Protein AF-A0A6I6K4R1-F1 (afdb_monomer_lite)

Structure (mmCIF, N/CA/C/O backbone):
data_AF-A0A6I6K4R1-F1
#
_entry.id   AF-A0A6I6K4R1-F1
#
loop_
_atom_site.group_PDB
_atom_site.id
_atom_site.type_symbol
_atom_site.label_atom_id
_atom_site.label_alt_id
_atom_site.label_comp_id
_atom_site.label_asym_id
_atom_site.label_entity_id
_atom_site.label_seq_id
_atom_site.pdbx_PDB_ins_code
_atom_site.Cartn_x
_atom_site.Cartn_y
_atom_site.Cartn_z
_atom_site.occupancy
_atom_site.B_iso_or_equiv
_atom_site.auth_seq_id
_atom_site.auth_comp_id
_atom_site.auth_asym_id
_atom_site.auth_atom_id
_atom_site.pdbx_PDB_model_num
ATOM 1 N N . MET A 1 1 ? -4.767 -10.828 -29.148 1.00 62.94 1 MET A N 1
ATOM 2 C CA . MET A 1 1 ? -3.406 -10.256 -29.154 1.00 62.94 1 MET A CA 1
ATOM 3 C C . MET A 1 1 ? -2.466 -11.361 -28.725 1.00 62.94 1 MET A C 1
ATOM 5 O O . MET A 1 1 ? -2.730 -11.983 -27.705 1.00 62.94 1 MET A O 1
ATOM 9 N N . ASP A 1 2 ? -1.471 -11.678 -29.542 1.00 90.56 2 ASP A N 1
ATOM 10 C CA . ASP A 1 2 ? -0.490 -12.714 -29.225 1.00 90.56 2 ASP A CA 1
ATOM 11 C C . ASP A 1 2 ? 0.454 -12.228 -28.106 1.00 90.56 2 ASP A C 1
ATOM 13 O O . ASP A 1 2 ? 0.899 -11.079 -28.110 1.00 90.56 2 ASP A O 1
ATOM 17 N N . ILE A 1 3 ? 0.727 -13.091 -27.125 1.00 91.31 3 ILE A N 1
ATOM 18 C CA . ILE A 1 3 ? 1.548 -12.757 -25.952 1.00 91.31 3 ILE A CA 1
ATOM 19 C C . ILE A 1 3 ? 2.982 -12.423 -26.376 1.00 91.31 3 ILE A C 1
ATOM 21 O O . ILE A 1 3 ? 3.599 -11.542 -25.778 1.00 91.31 3 ILE A O 1
ATOM 25 N N . GLN A 1 4 ? 3.513 -13.076 -27.414 1.00 92.00 4 GLN A N 1
ATOM 26 C CA . GLN A 1 4 ? 4.860 -12.767 -27.908 1.00 92.00 4 GLN A CA 1
ATOM 27 C C . GLN A 1 4 ? 4.904 -11.372 -28.531 1.00 92.00 4 GLN A C 1
ATOM 29 O O . GLN A 1 4 ? 5.804 -10.586 -28.239 1.00 92.00 4 GLN A O 1
ATOM 34 N N . THR A 1 5 ? 3.872 -11.030 -29.303 1.00 93.88 5 THR A N 1
ATOM 35 C CA . THR A 1 5 ? 3.691 -9.683 -29.852 1.00 93.88 5 THR A CA 1
ATOM 36 C C . THR A 1 5 ? 3.619 -8.621 -28.747 1.00 93.88 5 THR A C 1
ATOM 38 O O . THR A 1 5 ? 4.280 -7.589 -28.847 1.00 93.88 5 THR A O 1
ATOM 41 N N . LEU A 1 6 ? 2.886 -8.880 -27.657 1.00 93.06 6 LEU A N 1
ATOM 42 C CA . LEU A 1 6 ? 2.813 -7.962 -26.513 1.00 93.06 6 LEU A CA 1
ATOM 43 C C . LEU A 1 6 ? 4.179 -7.762 -25.836 1.00 93.06 6 LEU A C 1
ATOM 45 O O . LEU A 1 6 ? 4.535 -6.638 -25.491 1.00 93.06 6 LEU A O 1
ATOM 49 N N . LYS A 1 7 ? 4.957 -8.835 -25.649 1.00 91.75 7 LYS A N 1
ATOM 50 C CA . LYS A 1 7 ? 6.297 -8.743 -25.048 1.00 91.75 7 LYS A CA 1
ATOM 51 C C . LYS A 1 7 ? 7.228 -7.851 -25.870 1.00 91.75 7 LYS A C 1
ATOM 53 O O . LYS A 1 7 ? 7.924 -7.017 -25.297 1.00 91.75 7 LYS A O 1
ATOM 58 N N . LEU A 1 8 ? 7.215 -8.000 -27.195 1.00 94.62 8 LEU A N 1
ATOM 59 C CA . LEU A 1 8 ? 8.038 -7.192 -28.098 1.00 94.62 8 LEU A CA 1
ATOM 60 C C . LEU A 1 8 ? 7.652 -5.707 -28.058 1.00 94.62 8 LEU A C 1
ATOM 62 O O . LEU A 1 8 ? 8.531 -4.857 -27.924 1.00 94.62 8 LEU A O 1
ATOM 66 N N . ASP A 1 9 ? 6.353 -5.401 -28.093 1.00 93.94 9 ASP A N 1
ATOM 67 C CA . ASP A 1 9 ? 5.846 -4.025 -27.999 1.00 93.94 9 ASP A CA 1
ATOM 68 C C . ASP A 1 9 ? 6.237 -3.350 -26.670 1.00 93.94 9 ASP A C 1
ATOM 70 O O . ASP A 1 9 ? 6.640 -2.185 -26.644 1.00 93.94 9 ASP A O 1
ATOM 74 N N . LEU A 1 10 ? 6.193 -4.086 -25.554 1.00 93.38 10 LEU A N 1
ATOM 75 C CA . LEU A 1 10 ? 6.628 -3.571 -24.253 1.00 93.38 10 LEU A CA 1
ATOM 76 C C . LEU A 1 10 ? 8.130 -3.265 -24.223 1.00 93.38 10 LEU A C 1
ATOM 78 O O . LEU A 1 10 ? 8.516 -2.194 -23.752 1.00 93.38 10 LEU A O 1
ATOM 82 N N . VAL A 1 11 ? 8.973 -4.155 -24.758 1.00 93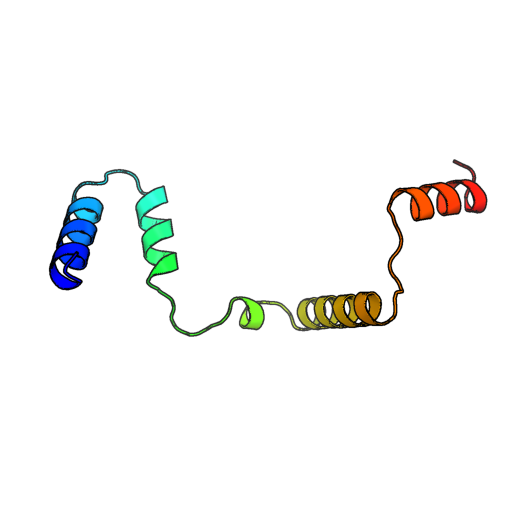.75 11 VAL A N 1
ATOM 83 C CA . VAL A 1 11 ? 10.424 -3.917 -24.860 1.00 93.75 11 VAL A CA 1
ATOM 84 C C . VAL A 1 11 ? 10.707 -2.676 -25.706 1.00 93.75 11 VAL A C 1
ATOM 86 O O . VAL A 1 11 ? 11.474 -1.809 -25.290 1.00 93.75 11 VAL A O 1
ATOM 89 N N . GLU A 1 12 ? 10.050 -2.539 -26.858 1.00 95.00 12 GLU A N 1
ATOM 90 C CA . GLU A 1 12 ? 10.222 -1.381 -27.736 1.00 95.00 12 GLU A CA 1
ATOM 91 C C . GLU A 1 12 ? 9.837 -0.066 -27.037 1.00 95.00 12 GLU A C 1
ATOM 93 O O . GLU A 1 12 ? 10.564 0.928 -27.121 1.00 95.00 12 GLU A O 1
ATOM 98 N N . LYS A 1 13 ? 8.726 -0.055 -26.293 1.00 94.25 13 LYS A N 1
ATOM 99 C CA . LYS A 1 13 ? 8.287 1.110 -25.508 1.00 94.25 13 LYS A CA 1
ATOM 100 C C . LYS A 1 13 ? 9.267 1.473 -24.394 1.00 94.25 13 LYS A C 1
ATOM 102 O O . LYS A 1 13 ? 9.502 2.661 -24.166 1.00 94.25 13 LYS A O 1
ATOM 107 N N . ILE A 1 14 ? 9.849 0.477 -23.724 1.00 94.50 14 ILE A N 1
ATOM 108 C CA . ILE A 1 14 ? 10.863 0.675 -22.679 1.00 94.50 14 ILE A CA 1
ATOM 109 C C . ILE A 1 14 ? 12.141 1.280 -23.274 1.00 94.50 14 ILE A C 1
ATOM 111 O O . ILE A 1 14 ? 12.675 2.240 -22.727 1.00 94.50 14 ILE A O 1
ATOM 115 N N . LEU A 1 15 ? 12.601 0.786 -24.425 1.00 93.19 15 LEU A N 1
ATOM 116 C CA . LEU A 1 15 ? 13.809 1.302 -25.080 1.00 93.19 15 LEU A CA 1
ATOM 117 C C . LEU A 1 15 ? 13.650 2.742 -25.590 1.00 93.19 15 LEU A C 1
ATOM 119 O O . LEU A 1 15 ? 14.627 3.482 -25.659 1.00 93.19 15 LEU A O 1
ATOM 123 N N . LYS A 1 16 ? 12.429 3.152 -25.950 1.00 95.50 16 LYS A N 1
ATOM 124 C CA . LYS A 1 16 ? 12.141 4.497 -26.474 1.00 95.50 16 LYS A CA 1
ATOM 125 C C . LYS A 1 16 ? 11.856 5.548 -25.398 1.00 95.50 16 LYS A C 1
ATOM 127 O O . LYS A 1 16 ? 11.782 6.733 -25.727 1.00 95.50 16 LYS A O 1
ATOM 132 N N . THR A 1 17 ? 11.628 5.164 -24.140 1.00 92.44 17 THR A N 1
ATOM 133 C CA . THR A 1 17 ? 11.304 6.141 -23.092 1.00 92.44 17 THR A CA 1
ATOM 134 C C . THR A 1 17 ? 12.558 6.789 -22.512 1.00 92.44 17 THR A C 1
ATOM 136 O O . THR A 1 17 ? 13.477 6.120 -22.059 1.00 92.44 17 THR A O 1
ATOM 139 N N . ASN A 1 18 ? 12.545 8.119 -22.430 1.00 93.44 18 ASN A N 1
ATOM 140 C CA . ASN A 1 18 ? 13.598 8.908 -21.783 1.00 93.44 18 ASN A CA 1
ATOM 141 C C . ASN A 1 18 ? 13.221 9.340 -20.357 1.00 93.44 18 ASN A C 1
ATOM 143 O O . ASN A 1 18 ? 13.866 10.221 -19.799 1.00 93.44 18 ASN A O 1
ATOM 147 N N . LYS A 1 19 ? 12.138 8.797 -19.780 1.00 94.38 19 LYS A N 1
ATOM 148 C CA . LYS A 1 19 ? 11.642 9.163 -18.442 1.00 94.38 19 LYS A CA 1
ATOM 149 C C . LYS A 1 19 ? 12.198 8.200 -17.385 1.00 94.38 19 LYS A C 1
ATOM 151 O O . LYS A 1 19 ? 11.654 7.099 -17.259 1.00 94.38 19 LYS A O 1
ATOM 156 N N . PRO A 1 20 ? 13.189 8.599 -16.563 1.00 90.81 20 PRO A N 1
ATOM 157 C CA . PRO A 1 20 ? 13.792 7.697 -15.580 1.00 90.81 20 PRO A CA 1
ATOM 158 C C . PRO A 1 20 ? 12.788 7.210 -14.529 1.00 90.81 20 PRO A C 1
ATOM 160 O O . PRO A 1 20 ? 12.793 6.044 -14.154 1.00 90.81 20 PRO A O 1
ATOM 163 N N . SER A 1 21 ? 11.853 8.071 -14.113 1.00 91.88 21 SER A N 1
ATOM 164 C CA . SER A 1 21 ? 10.809 7.724 -13.138 1.00 91.88 21 SER A CA 1
ATOM 165 C C . SER A 1 21 ? 9.846 6.636 -13.623 1.00 91.88 21 SER A C 1
ATOM 167 O O . SER A 1 21 ? 9.330 5.872 -12.811 1.00 91.88 21 SER A O 1
ATOM 169 N N . LEU A 1 22 ? 9.603 6.543 -14.934 1.00 90.69 22 LEU A N 1
ATOM 170 C CA . LEU A 1 22 ? 8.793 5.474 -15.519 1.00 90.69 22 LEU A CA 1
ATOM 171 C C . LEU A 1 22 ? 9.575 4.157 -15.552 1.00 90.69 22 LEU A C 1
ATOM 173 O O . LEU A 1 22 ? 9.021 3.120 -15.202 1.00 90.69 22 LEU A O 1
ATOM 177 N N . LEU A 1 23 ? 10.858 4.210 -15.918 1.00 91.75 23 LEU A N 1
ATOM 178 C CA . LEU A 1 23 ? 11.736 3.039 -15.941 1.00 91.75 23 LEU A CA 1
ATOM 179 C C . LEU A 1 23 ? 11.899 2.418 -14.548 1.00 91.75 23 LEU A C 1
ATOM 181 O O . LEU A 1 23 ? 11.783 1.206 -14.419 1.00 91.75 23 LEU A O 1
ATOM 185 N N . ILE A 1 24 ? 12.065 3.239 -13.505 1.00 88.94 24 ILE A N 1
ATOM 186 C CA . ILE A 1 24 ? 12.143 2.771 -12.110 1.00 88.94 24 ILE A CA 1
ATOM 187 C C . ILE A 1 24 ? 10.857 2.044 -11.699 1.00 88.94 24 ILE A C 1
ATOM 189 O O . ILE A 1 24 ? 10.910 0.963 -11.126 1.00 88.94 24 ILE A O 1
ATOM 193 N N . LYS A 1 25 ? 9.685 2.600 -12.032 1.00 86.31 25 LYS A N 1
ATOM 194 C CA . LYS A 1 25 ? 8.398 1.956 -11.727 1.00 86.31 25 LYS A CA 1
ATOM 195 C C . LYS A 1 25 ? 8.237 0.621 -12.449 1.00 86.31 25 LYS A C 1
ATOM 197 O O . LYS A 1 25 ? 7.792 -0.339 -11.836 1.00 86.31 25 LYS A O 1
ATOM 202 N N . ILE A 1 26 ? 8.599 0.558 -13.732 1.00 88.81 26 ILE A N 1
ATOM 203 C CA . ILE A 1 26 ? 8.550 -0.684 -14.517 1.00 88.81 26 ILE A CA 1
ATOM 204 C C . ILE A 1 26 ? 9.508 -1.723 -13.931 1.00 88.81 26 ILE A C 1
ATOM 206 O O . ILE A 1 26 ? 9.122 -2.877 -13.794 1.00 88.81 26 ILE A O 1
ATOM 210 N N . ASN A 1 27 ? 10.716 -1.310 -13.539 1.00 84.62 27 ASN A N 1
ATOM 211 C CA . ASN A 1 27 ? 11.671 -2.183 -12.870 1.00 84.62 27 ASN A CA 1
ATOM 212 C C . ASN A 1 27 ? 11.062 -2.772 -11.596 1.00 84.62 27 ASN A C 1
ATOM 214 O O . ASN A 1 27 ? 10.984 -3.981 -11.487 1.00 84.62 27 ASN A O 1
ATOM 218 N N . ASN A 1 28 ? 10.512 -1.950 -10.703 1.00 82.81 28 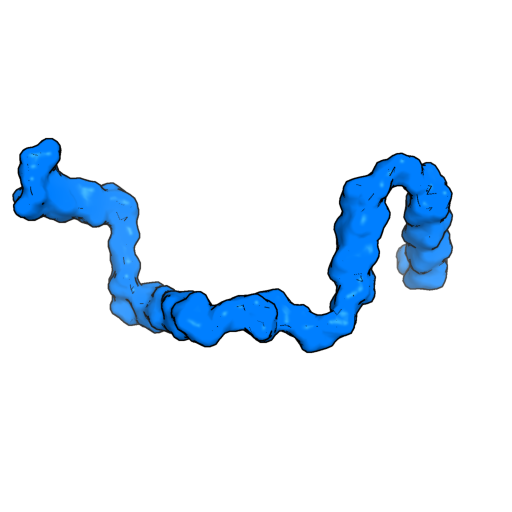ASN A N 1
ATOM 219 C CA . ASN A 1 28 ? 9.906 -2.435 -9.457 1.00 82.81 28 ASN A CA 1
ATOM 220 C C . ASN A 1 28 ? 8.714 -3.381 -9.687 1.00 82.81 28 ASN A C 1
ATOM 222 O O . ASN A 1 28 ? 8.508 -4.299 -8.906 1.00 82.81 28 ASN A O 1
ATOM 226 N N . LEU A 1 29 ? 7.941 -3.180 -10.760 1.00 82.25 29 LEU A N 1
ATOM 227 C CA . LEU 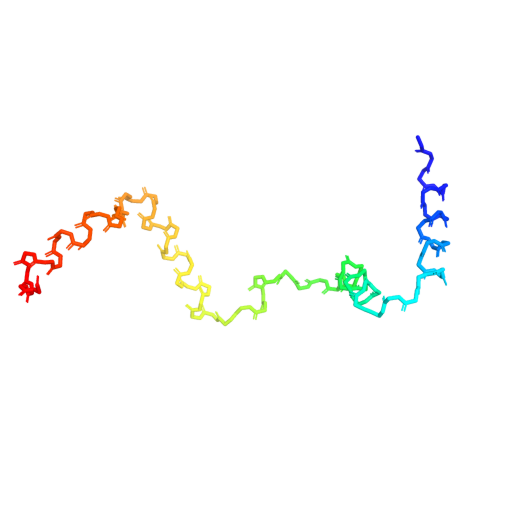A 1 29 ? 6.832 -4.072 -11.124 1.00 82.25 29 LEU A CA 1
ATOM 228 C C . LEU A 1 29 ? 7.300 -5.441 -11.642 1.00 82.25 29 LEU A C 1
ATOM 230 O O . LEU A 1 29 ? 6.550 -6.406 -11.546 1.00 82.25 29 LEU A O 1
ATOM 234 N N . ILE A 1 30 ? 8.491 -5.513 -12.245 1.00 80.25 30 ILE A N 1
ATOM 235 C CA . ILE A 1 30 ? 9.055 -6.741 -12.833 1.00 80.25 30 ILE A CA 1
ATOM 236 C C . ILE A 1 30 ? 10.017 -7.432 -11.856 1.00 80.25 30 ILE A C 1
ATOM 238 O O . ILE A 1 30 ? 10.123 -8.655 -11.863 1.00 80.25 30 ILE A O 1
ATOM 242 N N . SER A 1 31 ? 10.699 -6.665 -11.004 1.00 70.56 31 SER A N 1
ATOM 243 C CA . SER A 1 31 ? 11.639 -7.106 -9.969 1.00 70.56 31 SER A CA 1
ATOM 244 C C . SER A 1 31 ? 10.941 -7.709 -8.749 1.00 70.56 31 SER A C 1
ATOM 246 O O . SER A 1 31 ? 11.439 -7.565 -7.640 1.00 70.56 31 SER A O 1
ATOM 248 N N . THR A 1 32 ? 9.817 -8.404 -8.932 1.00 60.25 32 THR A N 1
ATOM 249 C CA . THR A 1 32 ? 9.221 -9.256 -7.898 1.00 60.25 32 THR A CA 1
ATOM 250 C C . THR A 1 32 ? 10.128 -10.468 -7.654 1.00 60.25 32 THR A C 1
ATOM 252 O O . THR A 1 32 ? 9.791 -11.597 -8.010 1.00 60.25 32 THR A O 1
ATOM 255 N N . GLU A 1 33 ? 11.312 -10.241 -7.090 1.00 54.22 33 GLU A N 1
ATOM 256 C CA . GLU A 1 33 ? 11.935 -11.219 -6.213 1.00 54.22 33 GLU A CA 1
ATOM 257 C C . GLU A 1 33 ? 11.109 -11.219 -4.921 1.00 54.22 33 GLU A C 1
ATOM 259 O O . GLU A 1 33 ? 11.275 -10.369 -4.063 1.00 54.22 33 GLU A O 1
ATOM 264 N N . ASN A 1 34 ? 10.132 -12.129 -4.905 1.00 54.56 34 ASN A N 1
ATOM 265 C CA . ASN A 1 34 ? 9.635 -12.955 -3.799 1.00 54.56 34 ASN A CA 1
ATOM 266 C C . ASN A 1 34 ? 9.283 -12.407 -2.411 1.00 54.56 34 ASN A C 1
ATOM 268 O O . ASN A 1 34 ? 8.749 -13.214 -1.656 1.00 54.56 34 ASN A O 1
ATOM 272 N N . ASP A 1 35 ? 9.468 -11.139 -2.077 1.00 54.66 35 ASP A N 1
ATOM 273 C CA . ASP A 1 35 ? 8.999 -10.644 -0.782 1.00 54.66 35 ASP A CA 1
ATOM 274 C C . ASP A 1 35 ? 7.689 -9.884 -1.012 1.00 54.66 35 ASP A C 1
ATOM 276 O O . ASP A 1 35 ? 7.625 -8.862 -1.706 1.00 54.66 35 ASP A O 1
ATOM 280 N N . ASP 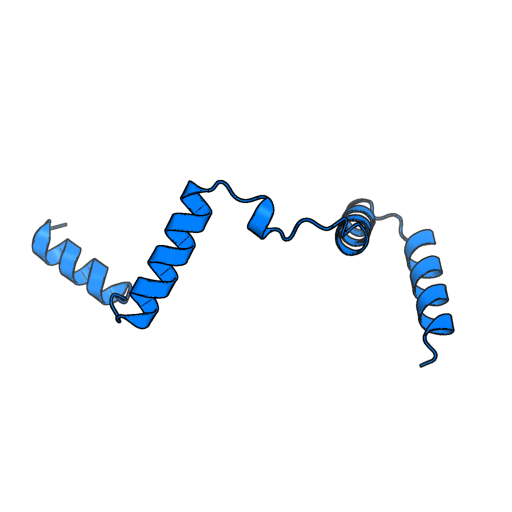A 1 36 ? 6.589 -10.469 -0.531 1.00 66.31 36 ASP A N 1
ATOM 281 C CA . ASP A 1 36 ? 5.323 -9.755 -0.425 1.00 66.31 36 ASP A CA 1
ATOM 282 C C . ASP A 1 36 ? 5.620 -8.488 0.390 1.00 66.31 36 ASP A C 1
ATOM 284 O O . ASP A 1 36 ? 6.354 -8.547 1.372 1.00 66.31 36 ASP A O 1
ATOM 288 N N . TRP A 1 37 ? 5.071 -7.328 0.023 1.00 78.50 37 TRP A N 1
ATOM 289 C CA . TRP A 1 37 ? 5.278 -6.087 0.797 1.00 78.50 37 TRP A CA 1
ATOM 290 C C . TRP A 1 37 ? 4.896 -6.276 2.277 1.00 78.50 37 TRP A C 1
ATOM 292 O O . TRP A 1 37 ? 5.326 -5.508 3.131 1.00 78.50 37 TRP A O 1
ATOM 302 N N . TRP A 1 38 ? 4.070 -7.289 2.562 1.00 81.62 38 TRP A N 1
ATOM 303 C CA . TRP A 1 38 ? 3.769 -7.802 3.890 1.00 81.62 38 TRP A CA 1
ATOM 304 C C . TRP A 1 38 ? 5.019 -8.209 4.688 1.00 81.62 38 TRP A C 1
ATOM 306 O O . TRP A 1 38 ? 5.140 -7.835 5.854 1.00 81.62 38 TRP A O 1
ATOM 316 N N . ASP A 1 39 ? 5.959 -8.915 4.061 1.00 79.12 39 ASP A N 1
ATOM 317 C CA . ASP A 1 39 ? 7.191 -9.414 4.677 1.00 79.12 39 ASP A CA 1
ATOM 318 C C . ASP A 1 39 ? 8.202 -8.284 4.961 1.00 79.12 39 ASP A C 1
ATOM 320 O O . ASP A 1 39 ? 9.032 -8.405 5.863 1.00 79.12 39 ASP A O 1
ATOM 324 N N . ASP A 1 40 ? 8.067 -7.143 4.274 1.00 81.94 40 ASP A N 1
ATOM 325 C CA . ASP A 1 40 ? 8.878 -5.933 4.476 1.00 81.94 40 ASP A CA 1
ATOM 326 C C . ASP A 1 40 ? 8.402 -5.052 5.651 1.00 81.94 40 ASP A C 1
ATOM 328 O O . ASP A 1 40 ? 9.059 -4.069 6.019 1.00 81.94 40 ASP A O 1
ATOM 332 N N . ILE A 1 41 ? 7.245 -5.356 6.247 1.00 88.31 41 ILE A N 1
ATOM 333 C CA . ILE A 1 41 ? 6.661 -4.549 7.324 1.00 88.31 41 ILE A CA 1
ATOM 334 C C . ILE A 1 41 ? 7.189 -5.000 8.696 1.00 88.31 41 ILE A C 1
ATOM 336 O O . ILE A 1 41 ? 7.187 -6.199 8.978 1.00 88.31 41 ILE A O 1
ATOM 340 N N . PRO A 1 42 ? 7.553 -4.067 9.608 1.00 92.44 42 PRO A N 1
ATOM 341 C CA . PRO A 1 42 ? 7.910 -4.410 10.983 1.00 92.44 42 PRO A CA 1
ATOM 342 C C . PRO A 1 42 ? 6.830 -5.260 11.681 1.00 92.44 42 PRO A C 1
ATOM 344 O O . PRO A 1 42 ? 5.644 -4.952 11.542 1.00 92.44 42 PRO A O 1
ATOM 347 N N . PRO A 1 43 ? 7.196 -6.269 12.498 1.00 91.56 43 PRO A N 1
ATOM 348 C CA . PRO A 1 43 ? 6.226 -7.159 13.147 1.00 91.56 43 PRO A CA 1
ATOM 349 C C . PRO A 1 43 ? 5.133 -6.431 13.944 1.00 91.56 43 PRO A C 1
ATOM 351 O O . PRO A 1 43 ? 3.973 -6.822 13.909 1.00 91.56 43 PRO A O 1
ATOM 354 N N . GLU A 1 44 ? 5.487 -5.328 14.600 1.00 95.19 44 GLU A N 1
ATOM 355 C CA . GLU A 1 44 ? 4.564 -4.460 15.346 1.00 95.19 44 GLU A CA 1
ATOM 356 C C . GLU A 1 44 ? 3.471 -3.829 14.464 1.00 95.19 44 GLU A C 1
ATOM 358 O O . GLU A 1 44 ? 2.324 -3.673 14.881 1.00 95.19 44 GLU A O 1
ATOM 363 N N . VAL A 1 45 ? 3.801 -3.499 13.215 1.00 94.94 45 VAL A N 1
ATOM 364 C CA . VAL A 1 45 ? 2.846 -2.938 12.257 1.00 94.94 45 VAL A CA 1
ATOM 365 C C . VAL A 1 45 ? 1.971 -4.051 11.674 1.00 94.94 45 VAL A C 1
ATOM 367 O O . VAL A 1 45 ? 0.770 -3.844 11.513 1.00 94.94 45 VAL A O 1
ATOM 370 N N . GLN A 1 46 ? 2.527 -5.242 11.423 1.00 94.75 46 GLN A N 1
ATOM 371 C CA . GLN A 1 46 ? 1.730 -6.414 11.034 1.00 94.75 46 GLN A CA 1
ATOM 372 C C . GLN A 1 46 ? 0.703 -6.775 12.120 1.00 94.75 46 GLN A C 1
ATOM 374 O O . GLN A 1 46 ? -0.469 -6.993 11.812 1.00 94.75 46 GLN A O 1
ATOM 379 N N . GLU A 1 47 ? 1.121 -6.780 13.391 1.00 96.44 47 GLU A N 1
ATOM 380 C CA . GLU A 1 47 ? 0.250 -7.036 14.543 1.00 96.44 47 GLU A CA 1
ATOM 381 C C . GLU A 1 47 ? -0.881 -6.004 14.631 1.00 96.44 47 GLU A C 1
ATOM 383 O O . GLU A 1 47 ? -2.047 -6.383 14.725 1.00 96.44 47 GLU A O 1
ATOM 388 N N . SER A 1 48 ? -0.563 -4.713 14.489 1.00 95.88 48 SER A N 1
ATOM 389 C CA . SER A 1 48 ? -1.565 -3.641 14.489 1.00 95.88 48 SER A CA 1
ATOM 390 C C . SER A 1 48 ? -2.583 -3.772 13.346 1.00 95.88 48 SER A C 1
ATOM 392 O O . SER A 1 48 ? -3.776 -3.526 13.540 1.00 95.88 48 SER A O 1
ATOM 394 N N . ILE A 1 49 ? -2.149 -4.201 12.156 1.00 94.44 49 ILE A N 1
ATOM 395 C CA . ILE A 1 49 ? -3.055 -4.457 11.026 1.00 94.44 49 ILE A CA 1
ATOM 396 C C . ILE A 1 49 ? -3.988 -5.636 11.335 1.00 94.44 49 ILE A C 1
ATOM 398 O O . ILE A 1 49 ? -5.194 -5.537 11.097 1.00 94.44 49 ILE A O 1
ATOM 402 N N . LEU A 1 50 ? -3.455 -6.738 11.875 1.00 96.06 50 LEU A N 1
ATOM 403 C CA . LEU A 1 50 ? -4.248 -7.915 12.247 1.00 96.06 50 LEU A CA 1
ATOM 404 C C . LEU A 1 50 ? -5.259 -7.597 13.358 1.00 96.06 50 LEU A C 1
ATOM 406 O O . LEU A 1 50 ? -6.411 -8.025 13.267 1.00 96.06 50 LEU A O 1
ATOM 410 N N . GLU A 1 51 ? -4.868 -6.805 14.358 1.00 96.44 51 GLU A N 1
ATOM 411 C CA . GLU A 1 51 ? -5.772 -6.300 15.397 1.00 96.44 51 GLU A CA 1
ATOM 412 C C . GLU A 1 51 ? -6.912 -5.482 14.778 1.00 96.44 51 GLU A C 1
ATOM 414 O O . GLU A 1 51 ? -8.085 -5.762 15.030 1.00 96.44 51 GLU A O 1
ATOM 419 N N . GLY A 1 52 ? -6.592 -4.553 13.870 1.00 95.00 52 GLY A N 1
ATOM 420 C CA . GLY A 1 52 ? -7.593 -3.766 13.151 1.00 95.00 52 GLY A CA 1
ATOM 421 C C . GLY A 1 52 ? -8.576 -4.625 12.346 1.00 95.00 52 GLY A C 1
ATOM 422 O O . GLY A 1 52 ? -9.771 -4.327 12.296 1.00 95.00 52 GLY A O 1
ATOM 423 N N . MET A 1 53 ? -8.116 -5.728 11.746 1.00 95.44 53 MET A N 1
ATOM 424 C CA . MET A 1 53 ? -9.000 -6.674 11.055 1.00 95.44 53 MET A CA 1
ATOM 425 C C . MET A 1 53 ? -9.971 -7.377 12.013 1.00 95.44 53 MET A C 1
ATOM 427 O O . MET A 1 53 ? -11.146 -7.547 11.673 1.00 95.44 53 MET A O 1
ATOM 431 N N . GLU A 1 54 ? -9.512 -7.784 13.196 1.00 96.94 54 GLU A N 1
ATOM 432 C CA . GLU A 1 54 ? -10.370 -8.382 14.226 1.00 96.94 54 GLU A CA 1
ATOM 433 C C . GLU A 1 54 ? -11.344 -7.363 14.833 1.00 96.94 54 GLU A C 1
ATOM 435 O O . GLU A 1 54 ? -12.512 -7.683 15.078 1.00 96.94 54 GLU A O 1
ATOM 440 N N . ASP A 1 55 ? -10.927 -6.110 14.997 1.00 96.00 55 ASP A N 1
ATOM 441 C CA . ASP A 1 55 ? -11.801 -5.022 15.436 1.00 96.00 55 ASP A CA 1
ATOM 442 C C . ASP A 1 55 ? -12.924 -4.754 14.425 1.00 96.00 55 ASP A C 1
ATOM 444 O O . ASP A 1 55 ? -14.087 -4.617 14.812 1.00 96.00 55 ASP A O 1
ATOM 448 N N . ILE A 1 56 ? -12.628 -4.801 13.121 1.00 94.12 56 ILE A N 1
ATOM 449 C CA . ILE A 1 56 ? -13.650 -4.710 12.068 1.00 94.12 56 ILE A CA 1
ATOM 450 C C . ILE A 1 56 ? -14.628 -5.887 12.148 1.00 94.12 56 ILE A C 1
ATOM 452 O O . ILE A 1 56 ? -15.842 -5.674 12.126 1.00 94.12 56 ILE A O 1
ATOM 456 N N . LYS A 1 57 ? -14.130 -7.125 12.273 1.00 94.62 57 LYS A N 1
ATOM 457 C CA . LYS A 1 57 ? -14.986 -8.324 12.376 1.00 94.62 57 LYS A CA 1
ATOM 458 C C . LYS A 1 57 ? -15.873 -8.306 13.617 1.00 94.62 57 LYS A C 1
ATOM 460 O O . LYS A 1 57 ? -17.021 -8.738 13.556 1.00 94.62 57 LYS A O 1
ATOM 465 N N . SER A 1 58 ? -15.345 -7.816 14.735 1.00 95.50 58 SER A N 1
ATOM 466 C CA . SER A 1 58 ? -16.066 -7.716 16.006 1.00 95.50 58 SER A CA 1
ATOM 467 C C . SER A 1 58 ? -16.946 -6.465 16.113 1.00 95.50 58 SER A C 1
ATOM 469 O O . SER A 1 58 ? -17.628 -6.284 17.121 1.00 95.50 58 SER A O 1
ATOM 471 N N . GLY A 1 59 ? -16.977 -5.619 15.077 1.00 93.31 59 GLY A N 1
ATOM 472 C CA . GLY A 1 59 ? -17.800 -4.412 15.034 1.00 93.31 59 GLY A CA 1
ATOM 473 C C . GLY A 1 59 ? -17.291 -3.277 15.924 1.00 93.31 59 GLY A C 1
ATOM 474 O O . GLY A 1 59 ? -18.022 -2.314 16.149 1.00 93.31 59 GLY A O 1
ATOM 475 N N . LYS A 1 60 ? -16.045 -3.349 16.407 1.00 92.38 60 LYS A N 1
ATOM 476 C CA . LYS A 1 60 ? -15.358 -2.293 17.168 1.00 92.38 60 LYS A CA 1
ATOM 477 C C . LYS A 1 60 ? -14.862 -1.176 16.248 1.00 92.38 60 LYS A C 1
ATOM 479 O O . LYS A 1 60 ? -13.712 -0.750 16.288 1.00 92.38 60 LYS A O 1
ATOM 484 N N . VAL A 1 61 ? -15.749 -0.705 15.387 1.00 91.75 61 VAL A N 1
ATOM 485 C CA . VAL A 1 61 ? -15.483 0.376 14.446 1.00 91.75 61 VAL A CA 1
ATOM 486 C C . VAL A 1 61 ? -16.346 1.561 14.822 1.00 91.75 61 VAL A C 1
ATOM 488 O O . VAL A 1 61 ? -17.528 1.426 15.136 1.00 91.75 61 VAL A O 1
ATOM 491 N N . PHE A 1 62 ? -15.758 2.746 14.769 1.00 91.88 62 PHE A N 1
ATOM 492 C CA . PHE A 1 62 ? -16.458 3.980 15.075 1.00 91.88 62 PHE A CA 1
ATOM 493 C C . PHE A 1 62 ? -16.356 4.909 13.878 1.00 91.88 62 PHE A C 1
ATOM 495 O O . PHE A 1 62 ? -15.294 5.051 13.270 1.00 91.88 62 PHE A O 1
ATOM 502 N N . SER A 1 63 ? -17.467 5.556 13.529 1.00 93.38 63 SER A N 1
ATOM 503 C CA . SER A 1 63 ? -17.409 6.629 12.547 1.00 93.38 63 SER A CA 1
ATOM 504 C C . SER A 1 63 ? -16.619 7.802 13.125 1.00 93.38 63 SER A C 1
ATOM 506 O O . SER A 1 63 ? -16.612 8.043 14.336 1.00 93.38 63 SER A O 1
ATOM 508 N N . HIS A 1 64 ? -15.985 8.568 12.241 1.00 91.31 64 HIS A N 1
ATOM 509 C CA . HIS A 1 64 ? -15.302 9.798 12.626 1.00 91.31 64 HIS A CA 1
ATOM 510 C C . HIS A 1 64 ? -16.227 10.737 13.416 1.00 91.31 64 HIS A C 1
ATOM 512 O O . HIS A 1 64 ? -15.836 11.271 14.449 1.00 91.31 64 HIS A O 1
ATOM 518 N N . GLU A 1 65 ? -17.477 10.883 12.971 1.00 94.12 65 GLU A N 1
ATOM 519 C CA . GLU A 1 65 ? -18.480 11.709 13.644 1.00 94.12 65 GLU A CA 1
ATOM 520 C C . GLU A 1 65 ? -18.762 11.231 15.076 1.00 94.12 65 GLU A C 1
ATOM 522 O O . GLU A 1 65 ? -18.768 12.047 15.999 1.00 94.12 65 GLU A O 1
ATOM 527 N N . ASN A 1 66 ? -18.923 9.918 15.281 1.00 92.19 66 ASN A N 1
ATOM 528 C CA . ASN A 1 66 ? -19.179 9.346 16.603 1.00 92.19 66 ASN A CA 1
ATOM 529 C C . ASN A 1 66 ? -18.021 9.638 17.565 1.00 92.19 66 ASN A C 1
ATOM 531 O O . ASN A 1 66 ? -18.256 10.115 18.674 1.00 92.19 66 ASN A O 1
ATOM 535 N N . ILE A 1 67 ? -16.778 9.429 17.116 1.00 93.38 67 ILE A N 1
ATOM 536 C CA . ILE A 1 67 ? -15.579 9.687 17.926 1.00 93.38 67 ILE A CA 1
ATOM 537 C C . ILE A 1 67 ? -15.439 11.170 18.271 1.00 93.38 67 ILE A C 1
ATOM 539 O O . ILE A 1 67 ? -15.148 11.513 19.415 1.00 93.38 67 ILE A O 1
ATOM 543 N N . ILE A 1 68 ? -15.661 12.066 17.308 1.00 93.31 68 ILE A N 1
ATOM 544 C CA . ILE A 1 68 ? -15.554 13.512 17.540 1.00 93.31 68 ILE A CA 1
ATOM 545 C C . ILE A 1 68 ? -16.619 13.987 18.530 1.00 93.31 68 ILE A C 1
ATOM 547 O O . ILE A 1 68 ? -16.320 14.795 19.410 1.00 93.31 68 ILE A O 1
ATOM 551 N N . ASN A 1 69 ? -17.848 13.482 18.418 1.00 93.94 69 ASN A N 1
ATOM 552 C CA . ASN A 1 69 ? -18.920 13.823 19.347 1.00 93.94 69 ASN A CA 1
ATOM 553 C C . ASN A 1 69 ? -18.621 13.315 20.766 1.00 93.94 69 ASN A C 1
ATOM 555 O O . ASN A 1 69 ? -18.765 14.079 21.721 1.00 93.94 69 ASN A O 1
ATOM 559 N N . GLU A 1 70 ? -18.148 12.074 20.912 1.00 92.44 70 GLU A N 1
ATOM 560 C CA . GLU A 1 70 ? -17.764 11.513 22.213 1.00 92.44 70 GLU A CA 1
ATOM 561 C C . GLU A 1 70 ? -16.593 12.284 22.842 1.00 92.44 70 GLU A C 1
ATOM 563 O O . GLU A 1 70 ? -16.647 12.665 24.013 1.00 92.44 70 GLU A O 1
ATOM 568 N N . ALA A 1 71 ? -15.556 12.592 22.057 1.00 93.31 71 ALA A N 1
ATOM 569 C CA . ALA A 1 71 ? -14.400 13.347 22.528 1.00 93.31 71 ALA A CA 1
ATOM 570 C C . ALA A 1 71 ? -14.786 14.755 23.010 1.00 93.31 71 ALA A C 1
ATOM 572 O O . ALA A 1 71 ? -14.323 15.189 24.067 1.00 93.31 71 ALA A O 1
ATOM 573 N N . LYS A 1 72 ? -15.676 15.451 22.287 1.00 92.56 72 LYS A N 1
ATOM 574 C CA . LYS A 1 72 ? -16.211 16.758 22.704 1.00 92.56 72 LYS A CA 1
ATOM 575 C C . LYS A 1 72 ? -16.983 16.668 24.017 1.00 92.56 72 LYS A C 1
ATOM 577 O O . LYS A 1 72 ? -16.771 17.494 24.897 1.00 92.56 72 LYS A O 1
ATOM 582 N N . GLN A 1 73 ? -17.837 15.657 24.178 1.00 92.06 73 GLN A N 1
ATOM 583 C CA . GLN A 1 73 ? -18.597 15.464 25.418 1.00 92.06 73 GLN A CA 1
ATOM 584 C C . GLN A 1 73 ? -17.693 15.142 26.614 1.00 92.06 73 GLN A C 1
ATOM 586 O O . GLN A 1 73 ? -17.949 15.613 27.720 1.00 92.06 73 GLN A O 1
ATOM 591 N N . LYS A 1 74 ? -16.638 14.348 26.402 1.00 93.00 74 LYS A N 1
ATOM 592 C CA . LYS A 1 74 ? -15.759 13.867 27.473 1.00 93.00 74 LYS A CA 1
ATOM 593 C C . LYS A 1 74 ? -14.688 14.874 27.892 1.00 93.00 74 LYS A C 1
ATOM 595 O O . LYS A 1 74 ? -14.352 14.932 29.072 1.00 93.00 74 LYS A O 1
ATOM 600 N N . TYR A 1 75 ? -14.144 15.637 26.945 1.00 92.19 75 TYR A N 1
ATOM 601 C CA . TYR A 1 75 ? -12.996 16.523 27.178 1.00 92.19 75 TYR A CA 1
ATOM 602 C C . TYR A 1 75 ? -13.305 18.016 26.993 1.00 92.19 75 TYR A C 1
ATOM 604 O O . TYR A 1 75 ? -12.480 18.840 27.371 1.00 92.19 75 TYR A O 1
ATOM 612 N N . GLY A 1 76 ? -14.491 18.375 26.489 1.00 77.00 76 GLY A N 1
ATOM 613 C CA . GLY A 1 76 ? -15.025 19.738 26.566 1.00 77.00 76 GLY A CA 1
ATOM 614 C C . GLY A 1 76 ? -14.310 20.796 25.720 1.00 77.00 76 GLY A C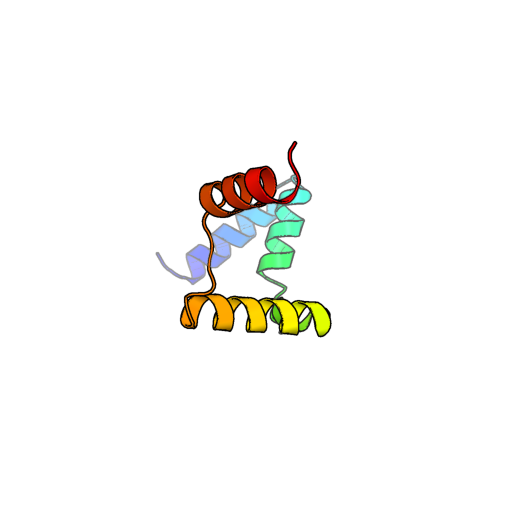 1
ATOM 615 O O . GLY A 1 76 ? -14.207 21.933 26.174 1.00 77.00 76 GLY A O 1
ATOM 616 N N . PHE A 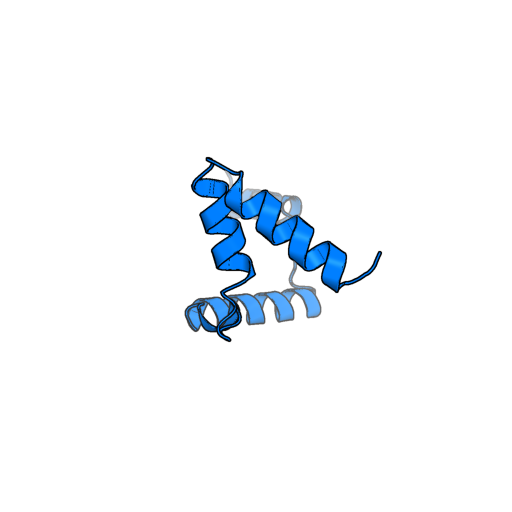1 77 ? -13.813 20.441 24.530 1.00 60.69 77 PHE A N 1
ATOM 617 C CA . PHE A 1 77 ? -13.308 21.426 23.560 1.00 60.69 77 PHE A CA 1
ATOM 618 C C . PHE A 1 77 ? -14.438 22.208 22.883 1.00 60.69 77 PHE A C 1
ATOM 620 O O . PHE A 1 77 ? -15.420 21.561 22.441 1.00 60.69 77 PHE A O 1
#

Secondary structure (DSSP, 8-state):
--HHHHHHHHHHHHHH---HHHHHHHHHHH---S--TTTTS-HHHHHHHHHHHHHHHTT----HHHHHHHHHHHH--

Sequence (77 aa):
MDIQTLKLDLVEKILKTNKPSLLIKINNLISTENDDWWDDIPPEVQESILEGMEDIKSGKVFSHENIINEAKQKYGF

Radius of gyration: 23.16 Å; chains: 1; bounding box: 33×34×57 Å

pLDDT: mean 88.35, std 10.6, range [54.22, 96.94]

Organism: NCBI:txid2681766

Foldseek 3Di:
DDPVVVVVVVVVVLVPDPDVVVNVVVCVVVPPPDDDVLNVDDPVVNVVVVVVVVCVVVVVDDDPVRVVVVCCVPVPD